Protein AF-A0A7K3M146-F1 (afdb_monomer_lite)

Secondary structure (DSSP, 8-state):
-------SEEEEEE-TTSTT-EEEEEESEEEEEEEE-TT--S---TTTS-HHHHHHT---TTSPPEEEEEEEEEPPP--

Sequence (79 aa):
MANNAECLFGLELGMWPSPGAQLRVVAERAVFFVGDVPGLERIPDYSSDEETEIQANLVAWNSAFVPVYAVFLDGAPLG

Structure (mmCIF, N/CA/C/O backbone):
data_AF-A0A7K3M146-F1
#
_entry.id   AF-A0A7K3M146-F1
#
loop_
_atom_site.group_PDB
_atom_site.id
_atom_site.type_symbol
_atom_site.label_atom_id
_atom_site.label_alt_id
_atom_site.label_comp_id
_atom_site.label_asym_id
_atom_site.label_entity_id
_atom_site.label_seq_id
_atom_site.pdbx_PDB_ins_code
_atom_site.Cartn_x
_atom_site.Cartn_y
_atom_site.Cartn_z
_atom_site.occupancy
_atom_site.B_iso_or_equiv
_atom_site.auth_seq_id
_atom_site.auth_comp_id
_atom_site.auth_asym_id
_atom_site.auth_atom_id
_atom_site.pdbx_PDB_model_num
ATOM 1 N N . MET A 1 1 ? 15.983 6.122 -33.437 1.00 38.44 1 MET A N 1
ATOM 2 C CA . MET A 1 1 ? 14.822 5.932 -32.544 1.00 38.44 1 MET A CA 1
ATOM 3 C C . MET A 1 1 ? 14.814 4.463 -32.166 1.00 38.44 1 MET A C 1
ATOM 5 O O . MET A 1 1 ? 14.455 3.649 -33.002 1.00 38.44 1 MET A O 1
ATOM 9 N N . ALA A 1 2 ? 15.387 4.113 -31.013 1.00 37.09 2 ALA A N 1
ATOM 10 C CA . ALA A 1 2 ? 15.522 2.719 -30.593 1.00 37.09 2 ALA A CA 1
ATOM 11 C C . ALA A 1 2 ? 14.278 2.288 -29.805 1.00 37.09 2 ALA A C 1
ATOM 13 O O . ALA A 1 2 ? 13.765 3.066 -29.004 1.00 37.09 2 ALA A O 1
ATOM 14 N N . ASN A 1 3 ? 13.803 1.076 -30.096 1.00 41.88 3 ASN A N 1
ATOM 15 C CA . ASN A 1 3 ? 12.641 0.422 -29.500 1.00 41.88 3 ASN A CA 1
ATOM 16 C C . ASN A 1 3 ? 12.667 0.481 -27.967 1.00 41.88 3 ASN A C 1
ATOM 18 O O . ASN A 1 3 ? 13.626 0.033 -27.339 1.00 41.88 3 ASN A O 1
ATOM 22 N N . ASN A 1 4 ? 11.574 0.977 -27.385 1.00 48.59 4 ASN A N 1
ATOM 23 C CA . ASN A 1 4 ? 11.257 0.824 -25.970 1.00 48.59 4 ASN A CA 1
ATOM 24 C C . ASN A 1 4 ? 10.942 -0.653 -25.703 1.00 48.59 4 ASN A C 1
ATOM 26 O O . ASN A 1 4 ? 9.788 -1.062 -25.788 1.00 48.59 4 ASN A O 1
ATOM 30 N N . ALA A 1 5 ? 11.966 -1.456 -25.420 1.00 50.16 5 ALA A N 1
ATOM 31 C CA . ALA A 1 5 ? 11.753 -2.751 -24.793 1.00 50.16 5 ALA A CA 1
ATOM 32 C C . ALA A 1 5 ? 11.098 -2.522 -23.417 1.00 50.16 5 ALA A C 1
ATOM 34 O O . ALA A 1 5 ? 11.484 -1.625 -22.663 1.00 50.16 5 ALA A O 1
ATOM 35 N N . GLU A 1 6 ? 10.044 -3.286 -23.169 1.00 60.50 6 GLU A N 1
ATOM 36 C CA . GLU A 1 6 ? 9.012 -3.105 -22.151 1.00 60.50 6 GLU A CA 1
ATOM 37 C C . GLU A 1 6 ? 9.596 -3.013 -20.730 1.00 60.50 6 GLU A C 1
ATOM 39 O O . GLU A 1 6 ? 9.939 -4.010 -20.100 1.00 60.50 6 GLU A O 1
ATOM 44 N N . CYS A 1 7 ? 9.720 -1.791 -20.203 1.00 50.91 7 CYS A N 1
ATOM 45 C CA . CYS A 1 7 ? 10.047 -1.569 -18.796 1.00 50.91 7 CYS A CA 1
ATOM 46 C C . CYS A 1 7 ? 8.786 -1.791 -17.952 1.00 50.91 7 CYS A C 1
ATOM 48 O O . CYS A 1 7 ? 7.821 -1.043 -18.098 1.00 50.91 7 CYS A O 1
ATOM 50 N N . LEU A 1 8 ? 8.809 -2.771 -17.046 1.00 60.25 8 LEU A N 1
ATOM 51 C CA . LEU A 1 8 ? 7.684 -3.059 -16.144 1.00 60.25 8 LEU A CA 1
ATOM 52 C C . LEU A 1 8 ? 7.436 -1.935 -15.126 1.00 60.25 8 LEU A C 1
ATOM 54 O O . LEU A 1 8 ? 6.295 -1.689 -14.743 1.00 60.25 8 LEU A O 1
ATOM 58 N N . PHE A 1 9 ? 8.495 -1.239 -14.697 1.00 63.22 9 PHE A N 1
ATOM 59 C CA . PHE A 1 9 ? 8.410 -0.071 -13.820 1.00 63.22 9 PHE A CA 1
ATOM 60 C C . PHE A 1 9 ? 9.625 0.849 -14.005 1.00 63.22 9 PHE A C 1
ATOM 62 O O . PHE A 1 9 ? 10.773 0.394 -14.011 1.00 63.22 9 PHE A O 1
ATOM 69 N N . GLY A 1 10 ? 9.373 2.152 -14.143 1.00 66.31 10 GLY A N 1
ATOM 70 C CA . GLY A 1 10 ? 10.402 3.187 -14.215 1.00 66.31 10 GLY A CA 1
ATOM 71 C C . GLY A 1 10 ? 10.109 4.316 -13.232 1.00 66.31 10 GLY A C 1
ATOM 72 O O . GLY A 1 10 ? 8.988 4.818 -13.195 1.00 66.31 10 GLY A O 1
ATOM 73 N N . LEU A 1 11 ? 11.121 4.724 -12.466 1.00 66.62 11 LEU A N 1
ATOM 74 C CA . LEU A 1 11 ? 11.077 5.905 -11.605 1.00 66.62 11 LEU A CA 1
ATOM 75 C C . LEU A 1 11 ? 12.039 6.958 -12.153 1.00 66.62 11 LEU A C 1
ATOM 77 O O . LEU A 1 11 ? 13.226 6.680 -12.335 1.00 66.62 11 LEU A O 1
ATOM 81 N N . GLU A 1 12 ? 11.531 8.164 -12.385 1.00 73.38 12 GLU A N 1
ATOM 82 C CA . GLU A 1 12 ? 12.323 9.325 -12.782 1.00 73.38 12 GLU A CA 1
ATOM 83 C C . GLU A 1 12 ? 12.210 10.406 -11.707 1.00 73.38 12 GLU A C 1
ATOM 85 O O . GLU A 1 12 ? 11.111 10.823 -11.343 1.00 73.38 12 GLU A O 1
ATOM 90 N N . LEU A 1 13 ? 13.353 10.847 -11.182 1.00 64.81 13 LEU A N 1
ATOM 91 C CA . LEU A 1 13 ? 13.430 11.930 -10.208 1.00 64.81 13 LEU A CA 1
ATOM 92 C C . LEU A 1 13 ? 14.251 13.075 -10.797 1.00 64.81 13 LEU A C 1
ATOM 94 O O . LEU A 1 13 ? 15.436 12.914 -11.097 1.00 64.81 13 LEU A O 1
ATOM 98 N N . GLY A 1 14 ? 13.625 14.244 -10.930 1.00 75.75 14 GLY A N 1
ATOM 99 C CA . GLY A 1 14 ? 14.333 15.490 -11.216 1.00 75.75 14 GLY A CA 1
ATOM 100 C C . GLY A 1 14 ? 15.079 15.970 -9.972 1.00 75.75 14 GLY A C 1
ATOM 101 O O . GLY 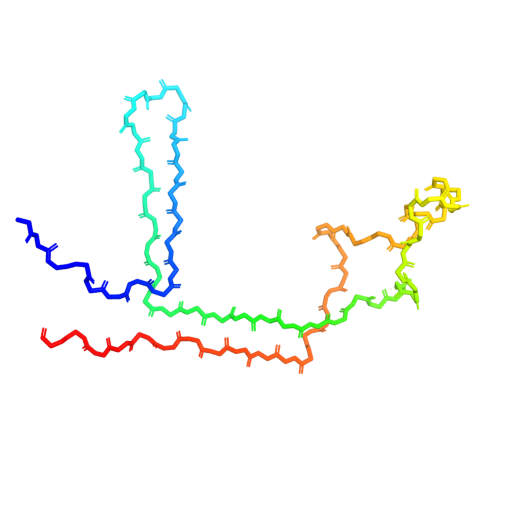A 1 14 ? 14.480 16.105 -8.905 1.00 75.75 14 GLY A O 1
ATOM 102 N N . MET A 1 15 ? 16.383 16.224 -10.090 1.00 66.81 15 MET A N 1
ATOM 103 C CA . MET A 1 15 ? 17.219 16.616 -8.952 1.00 66.81 15 MET A CA 1
ATOM 104 C C . MET A 1 15 ? 17.426 18.135 -8.904 1.00 66.81 15 MET A C 1
ATOM 106 O O . MET A 1 15 ? 18.177 18.700 -9.692 1.00 66.81 15 MET A O 1
ATOM 110 N N . TRP A 1 16 ? 16.810 18.819 -7.938 1.00 66.12 16 TRP A N 1
ATOM 111 C CA . TRP A 1 16 ? 17.101 20.230 -7.639 1.00 66.12 16 TRP A CA 1
ATOM 112 C C . TRP A 1 16 ? 18.278 20.345 -6.642 1.00 66.12 16 TRP A C 1
ATOM 114 O O . TRP A 1 16 ? 18.342 19.535 -5.718 1.00 66.12 16 TRP A O 1
ATOM 124 N N . PRO A 1 17 ? 19.210 21.319 -6.776 1.00 62.59 17 PRO A N 1
ATOM 125 C CA . PRO A 1 17 ? 19.188 22.474 -7.674 1.00 62.59 17 PRO A CA 1
ATOM 126 C C . PRO A 1 17 ? 19.882 22.287 -9.025 1.00 62.59 17 PRO A C 1
ATOM 128 O O . PRO A 1 17 ? 20.209 23.288 -9.645 1.00 62.59 17 PRO A O 1
ATOM 131 N N . SER A 1 18 ? 20.140 21.063 -9.495 1.00 75.44 18 SER A N 1
ATOM 132 C CA . SER A 1 18 ? 20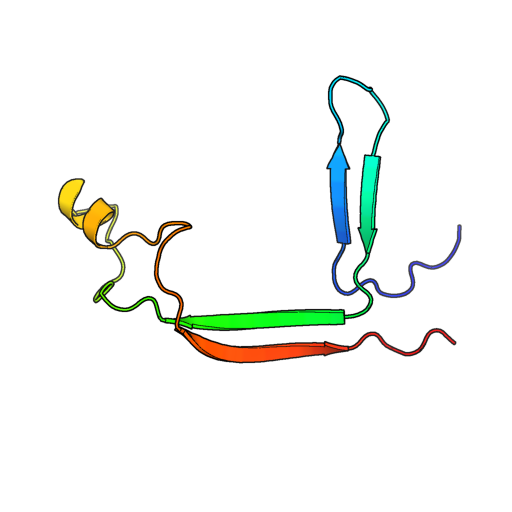.863 20.827 -10.753 1.00 75.44 18 SER A CA 1
ATOM 133 C C . SER A 1 18 ? 19.882 20.680 -11.928 1.00 75.44 18 SER A C 1
ATOM 135 O O . SER A 1 18 ? 19.359 19.590 -12.164 1.00 75.44 18 SER A O 1
ATOM 137 N N . PRO A 1 19 ? 19.577 21.752 -12.686 1.00 67.00 19 PRO A N 1
ATOM 138 C CA . PRO A 1 19 ? 18.559 21.689 -13.725 1.00 67.00 19 PRO A CA 1
ATOM 139 C C . PRO A 1 19 ? 19.050 20.752 -14.834 1.00 67.00 19 PRO A C 1
ATOM 141 O O . PRO A 1 19 ? 20.138 20.942 -15.373 1.00 67.00 19 PRO A O 1
ATOM 144 N N . GLY A 1 20 ? 18.261 19.727 -15.151 1.00 67.75 20 GLY A N 1
ATOM 145 C CA . GLY A 1 20 ? 18.613 18.704 -16.142 1.00 67.75 20 GLY A CA 1
ATOM 146 C C . GLY A 1 20 ? 19.267 17.443 -15.569 1.00 67.75 20 GLY A C 1
ATOM 147 O O . GLY A 1 20 ? 19.412 16.468 -16.301 1.00 67.75 20 GLY A O 1
ATOM 148 N N . ALA A 1 21 ? 19.605 17.409 -14.275 1.00 73.00 21 ALA A N 1
ATOM 149 C CA . ALA A 1 21 ? 19.977 16.164 -13.615 1.00 73.00 21 ALA A CA 1
ATOM 150 C C . ALA A 1 21 ? 18.722 15.315 -13.363 1.00 73.00 21 ALA A C 1
ATOM 152 O O . ALA A 1 21 ? 17.797 15.728 -12.656 1.00 73.00 21 ALA A O 1
ATOM 153 N N . GLN A 1 22 ? 18.705 14.120 -13.949 1.00 71.19 22 GLN A N 1
ATOM 154 C CA . GLN A 1 22 ? 17.640 13.138 -13.791 1.00 71.19 22 GLN A CA 1
ATOM 155 C C . GLN A 1 22 ? 18.239 11.836 -13.269 1.00 71.19 22 GLN A C 1
ATOM 157 O O . GLN A 1 22 ? 19.194 11.308 -13.841 1.00 71.19 22 GLN A O 1
ATOM 162 N N . LEU A 1 23 ? 17.665 11.305 -12.192 1.00 67.25 23 LEU A N 1
ATOM 163 C CA . LEU A 1 23 ? 17.908 9.930 -11.781 1.00 67.25 23 LEU A CA 1
ATOM 164 C C . LEU A 1 23 ? 16.803 9.064 -12.379 1.00 67.25 23 LEU A C 1
ATOM 166 O O . LEU A 1 23 ? 15.637 9.223 -12.021 1.00 67.25 23 LEU A O 1
ATOM 170 N N . ARG A 1 24 ? 17.176 8.146 -13.273 1.00 72.62 24 ARG A N 1
ATOM 171 C CA . ARG A 1 24 ? 16.267 7.145 -13.832 1.00 72.62 24 ARG A CA 1
ATOM 172 C C . ARG A 1 24 ? 16.612 5.778 -13.263 1.00 72.62 24 ARG A C 1
ATOM 174 O O . ARG A 1 24 ? 17.711 5.275 -13.482 1.00 72.62 24 ARG A O 1
ATOM 181 N N . VAL A 1 25 ? 15.659 5.173 -12.566 1.00 65.38 25 VAL A N 1
ATOM 182 C CA . VAL A 1 25 ? 15.748 3.793 -12.088 1.00 65.38 25 VAL A CA 1
ATOM 183 C C . VAL A 1 25 ? 14.798 2.949 -12.923 1.00 65.38 25 VAL A C 1
ATOM 185 O O . VAL A 1 25 ? 13.608 3.248 -13.010 1.00 65.38 25 VAL A O 1
ATOM 188 N N . VAL A 1 26 ? 15.334 1.904 -13.546 1.00 70.38 26 VAL A N 1
ATOM 189 C CA . VAL A 1 26 ? 14.558 0.901 -14.279 1.00 70.38 26 VAL A CA 1
ATOM 190 C C . VAL A 1 26 ? 14.723 -0.414 -13.542 1.00 70.38 26 VAL A C 1
ATOM 192 O O . VAL A 1 26 ? 15.846 -0.879 -13.355 1.00 70.38 26 VAL A O 1
ATOM 195 N N . ALA A 1 27 ? 13.612 -0.986 -13.093 1.00 69.00 27 ALA A N 1
ATOM 196 C CA . ALA A 1 27 ? 13.630 -2.283 -12.440 1.00 69.00 27 ALA A CA 1
ATOM 197 C C . ALA A 1 27 ? 13.486 -3.394 -13.492 1.00 69.00 27 ALA A C 1
ATOM 199 O O . ALA A 1 27 ? 12.590 -3.334 -14.331 1.00 69.00 27 ALA A O 1
ATOM 200 N N . GLU A 1 28 ? 14.349 -4.415 -13.431 1.00 69.19 28 GLU A N 1
ATOM 201 C CA . GLU A 1 28 ? 14.197 -5.645 -14.231 1.00 69.19 28 GLU A CA 1
ATOM 202 C C . GLU A 1 28 ? 12.965 -6.442 -13.777 1.00 69.19 28 GLU A C 1
ATOM 204 O O . GLU A 1 28 ? 12.304 -7.101 -14.576 1.00 69.19 28 GLU A O 1
ATOM 209 N N . ARG A 1 29 ? 12.661 -6.377 -12.475 1.00 68.50 29 ARG A N 1
ATOM 210 C CA . ARG A 1 29 ? 11.563 -7.098 -11.832 1.00 68.50 29 ARG A CA 1
ATOM 211 C C . ARG A 1 29 ? 10.930 -6.232 -10.761 1.00 68.50 29 ARG A C 1
ATOM 213 O O . ARG A 1 29 ? 11.623 -5.458 -10.098 1.00 68.50 29 ARG A O 1
ATOM 220 N N . ALA A 1 30 ? 9.632 -6.396 -10.562 1.00 75.25 30 ALA A N 1
ATOM 221 C CA . ALA A 1 30 ? 8.897 -5.728 -9.498 1.00 75.25 30 ALA A CA 1
ATOM 222 C C . ALA A 1 30 ? 8.008 -6.732 -8.768 1.00 75.25 30 ALA A C 1
ATOM 224 O O . ALA A 1 30 ? 7.515 -7.685 -9.368 1.00 75.25 30 ALA A O 1
ATOM 225 N N . VAL A 1 31 ? 7.792 -6.505 -7.473 1.00 80.50 31 VAL A N 1
ATOM 226 C CA . VAL A 1 31 ? 6.820 -7.269 -6.688 1.00 80.50 31 VAL A CA 1
ATOM 227 C C . VAL A 1 31 ? 5.842 -6.294 -6.061 1.00 80.50 31 VAL A C 1
ATOM 229 O O . VAL A 1 31 ? 6.243 -5.394 -5.325 1.00 80.50 31 VAL A O 1
ATOM 232 N N . PHE A 1 32 ? 4.563 -6.472 -6.369 1.00 81.88 32 PHE A N 1
ATOM 233 C CA . PHE A 1 32 ? 3.476 -5.704 -5.779 1.00 81.88 32 PHE A CA 1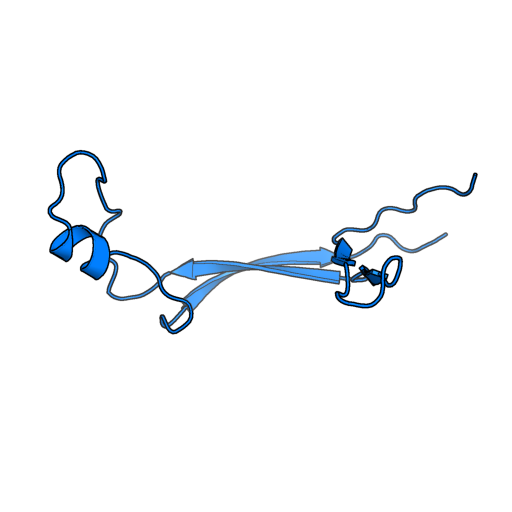
ATOM 234 C C . PHE A 1 32 ? 2.851 -6.526 -4.667 1.00 81.88 32 PHE A C 1
ATOM 236 O O . PHE A 1 32 ? 2.365 -7.628 -4.911 1.00 81.88 32 PHE A O 1
ATOM 243 N N . PHE A 1 33 ? 2.858 -5.987 -3.453 1.00 85.25 33 PHE A N 1
ATOM 244 C CA . PHE A 1 33 ? 2.209 -6.608 -2.308 1.00 85.25 33 PHE A CA 1
ATOM 245 C C . PHE A 1 33 ? 0.845 -5.963 -2.082 1.00 85.25 33 PHE A C 1
ATOM 247 O O . PHE A 1 33 ? 0.724 -4.740 -2.071 1.00 85.25 33 PHE A O 1
ATOM 254 N N . VAL A 1 34 ? -0.168 -6.796 -1.877 1.00 88.88 34 VAL A N 1
ATOM 255 C CA . VAL A 1 34 ? -1.485 -6.394 -1.379 1.00 88.88 34 VAL A CA 1
ATOM 256 C C . VAL A 1 34 ? -1.639 -7.020 -0.005 1.00 88.88 34 VAL A C 1
ATOM 258 O O . VAL A 1 34 ? -1.262 -8.175 0.199 1.00 88.88 34 VAL A O 1
ATOM 261 N N . GLY A 1 35 ? -2.150 -6.266 0.953 1.00 89.31 35 GLY A N 1
ATOM 262 C CA . GLY A 1 35 ? -2.225 -6.721 2.328 1.00 89.31 35 GLY A CA 1
ATOM 263 C C . GLY A 1 35 ? -3.062 -5.809 3.196 1.00 89.31 35 GLY A C 1
ATOM 264 O O . GLY A 1 35 ? -3.566 -4.786 2.732 1.00 89.31 35 GLY A O 1
ATOM 265 N N . ASP A 1 36 ? -3.162 -6.200 4.456 1.00 91.00 36 ASP A N 1
ATOM 266 C CA . ASP A 1 36 ? -3.978 -5.528 5.450 1.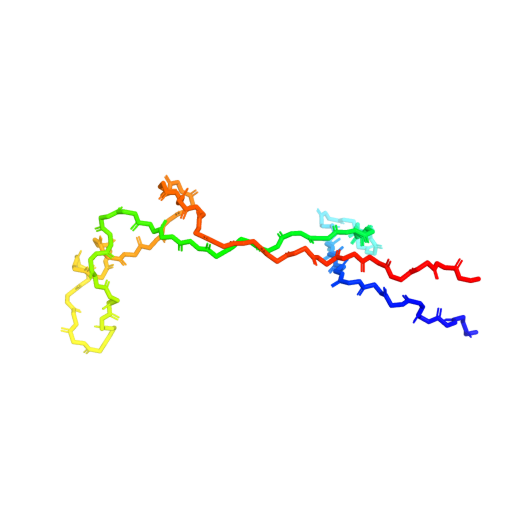00 91.00 36 ASP A CA 1
ATOM 267 C C . ASP A 1 36 ? -3.117 -4.664 6.370 1.00 91.00 36 ASP A C 1
ATOM 269 O O . ASP A 1 36 ? -1.930 -4.923 6.593 1.00 91.00 36 ASP A O 1
ATOM 273 N N . VAL A 1 37 ? -3.747 -3.648 6.951 1.00 90.56 37 VAL A N 1
ATOM 274 C CA . VAL A 1 37 ? -3.191 -2.872 8.058 1.00 90.56 37 VAL A CA 1
ATOM 275 C C . VAL A 1 37 ? -4.065 -3.139 9.285 1.00 90.56 37 VAL A C 1
ATOM 277 O O . VAL A 1 37 ? -5.180 -2.616 9.360 1.00 90.56 37 VAL A O 1
ATOM 280 N N . PRO A 1 38 ? -3.614 -3.978 10.237 1.00 90.50 38 PRO A N 1
ATOM 281 C CA . PRO A 1 38 ? -4.399 -4.307 11.420 1.00 90.50 38 PRO A CA 1
ATOM 282 C C . PRO A 1 38 ? -4.766 -3.059 12.228 1.00 90.50 38 PRO A C 1
ATOM 284 O O . PRO A 1 38 ? -3.936 -2.172 12.422 1.00 90.50 38 PRO A O 1
ATOM 287 N N . GLY A 1 39 ? -5.999 -3.018 12.730 1.00 86.56 39 GLY A N 1
ATOM 288 C CA . GLY A 1 39 ? -6.527 -1.881 13.491 1.00 86.56 39 GLY A CA 1
ATOM 289 C C . GLY A 1 39 ? -7.242 -0.822 12.648 1.00 86.56 39 GLY A C 1
ATOM 290 O O . GLY A 1 39 ? -7.822 0.089 13.225 1.00 86.56 39 GLY A O 1
ATOM 291 N N . LEU A 1 40 ? -7.258 -0.957 11.316 1.00 87.69 40 LEU A N 1
ATOM 292 C CA . LEU A 1 40 ? -8.102 -0.151 10.428 1.00 87.69 40 LEU A CA 1
ATOM 293 C C . LEU A 1 40 ? -9.354 -0.956 10.060 1.00 87.69 40 LEU A C 1
ATOM 295 O O . LEU A 1 40 ? -9.416 -1.614 9.025 1.00 87.69 40 LEU A O 1
ATOM 299 N N . GLU A 1 41 ? -10.331 -0.968 10.966 1.00 80.31 41 GLU A N 1
ATOM 300 C CA . GLU A 1 41 ? -11.516 -1.833 10.862 1.00 80.31 41 GLU A CA 1
ATOM 301 C C . GLU A 1 41 ? -12.504 -1.381 9.777 1.00 80.31 41 GLU A C 1
ATOM 303 O O . GLU A 1 41 ? -13.306 -2.186 9.295 1.00 80.31 41 GLU A O 1
ATOM 308 N N . ARG A 1 42 ? -12.453 -0.106 9.370 1.00 87.19 42 ARG A N 1
ATOM 309 C CA . ARG A 1 42 ? -13.309 0.444 8.316 1.00 87.19 42 ARG A CA 1
ATOM 310 C C . ARG A 1 42 ? -12.586 1.469 7.454 1.00 87.19 42 ARG A C 1
ATOM 312 O O . ARG A 1 42 ? -11.652 2.131 7.893 1.00 87.19 42 ARG A O 1
ATOM 319 N N . ILE A 1 43 ? -13.088 1.645 6.235 1.00 86.31 43 ILE A N 1
ATOM 320 C CA . ILE A 1 43 ? -12.699 2.761 5.370 1.00 86.31 43 ILE A CA 1
ATOM 321 C C . ILE A 1 43 ? -13.373 4.040 5.911 1.00 86.31 43 ILE A C 1
ATOM 323 O O . ILE A 1 43 ? -14.578 3.997 6.190 1.00 86.31 43 ILE A O 1
ATOM 327 N N . PRO A 1 44 ? -12.641 5.158 6.076 1.00 89.69 44 PRO A N 1
ATOM 328 C CA . PRO A 1 44 ? -13.235 6.440 6.452 1.00 89.69 44 PRO A CA 1
ATOM 329 C C . PRO A 1 44 ? -14.226 6.961 5.401 1.00 89.69 44 PRO A C 1
ATOM 331 O O . PRO A 1 44 ? -13.955 6.894 4.199 1.00 89.69 44 PRO A O 1
ATOM 334 N N . ASP A 1 45 ? -15.331 7.547 5.856 1.00 91.75 45 ASP A N 1
ATOM 335 C CA . ASP A 1 45 ? -16.243 8.354 5.049 1.00 91.75 45 ASP A CA 1
ATOM 336 C C . ASP A 1 45 ? -15.902 9.837 5.223 1.00 91.75 45 ASP A C 1
ATOM 338 O O . ASP A 1 45 ? -16.337 10.508 6.157 1.00 91.75 45 ASP A O 1
ATOM 342 N N . TYR A 1 46 ? -15.145 10.376 4.272 1.00 91.38 46 TYR A N 1
ATOM 343 C CA . TYR A 1 46 ? -14.718 11.778 4.272 1.00 91.38 46 TYR A CA 1
ATOM 344 C C . TYR A 1 46 ? -15.863 12.793 4.124 1.00 91.38 46 TYR A C 1
ATOM 346 O O . TYR A 1 46 ? -15.608 13.996 4.169 1.00 91.38 46 TYR A O 1
ATOM 354 N N . SER A 1 47 ? -17.100 12.346 3.887 1.00 96.00 47 SER A N 1
ATOM 355 C CA . SER A 1 47 ? -18.264 13.227 3.778 1.00 96.00 47 SER A CA 1
ATOM 356 C C . SER A 1 47 ? -18.997 13.434 5.102 1.00 96.00 47 SER A C 1
ATOM 358 O O . SER A 1 47 ? -19.624 14.480 5.278 1.00 96.00 47 SER A O 1
ATOM 360 N N . SER A 1 48 ? -18.920 12.465 6.018 1.00 95.81 48 SER A N 1
ATOM 361 C CA . SER A 1 48 ? -19.724 12.451 7.245 1.00 95.81 48 SER A CA 1
ATOM 362 C C . SER A 1 48 ? -18.946 12.187 8.527 1.00 95.81 48 SER A C 1
ATOM 364 O O . SER A 1 48 ? -19.475 12.473 9.598 1.00 95.81 48 SER A O 1
ATOM 366 N N . ASP A 1 49 ? -17.743 11.622 8.446 1.00 94.50 49 ASP A N 1
ATOM 367 C CA . ASP A 1 49 ? -16.945 11.315 9.629 1.00 94.50 49 ASP A CA 1
ATOM 368 C C . ASP A 1 49 ? -16.303 12.573 10.223 1.00 94.50 49 ASP A C 1
ATOM 370 O O . ASP A 1 49 ? -15.870 13.485 9.513 1.00 94.50 49 ASP A O 1
ATOM 374 N N . GLU A 1 50 ? -16.172 12.582 11.547 1.00 95.75 50 GLU A N 1
ATOM 375 C CA . GLU A 1 50 ? -15.369 13.572 12.259 1.00 95.75 50 GLU A CA 1
ATOM 376 C C . GLU A 1 50 ? -13.875 13.374 11.960 1.00 95.75 50 GLU A C 1
ATOM 378 O O . GLU A 1 50 ? -13.396 12.254 11.754 1.00 95.75 50 GLU A O 1
ATOM 383 N N . GLU A 1 51 ? -13.097 14.457 12.000 1.00 93.88 51 GLU A N 1
ATOM 384 C CA . GLU A 1 51 ? -11.667 14.421 11.662 1.00 93.88 51 GLU A CA 1
ATOM 385 C C . GLU A 1 51 ? -10.883 13.401 12.505 1.00 93.88 51 GLU A C 1
ATOM 387 O O . GLU A 1 51 ? -9.993 12.714 12.001 1.00 93.88 51 GLU A O 1
ATOM 392 N N . THR A 1 52 ? -11.238 13.251 13.780 1.00 92.12 52 THR A N 1
ATOM 393 C CA . THR A 1 52 ? -10.613 12.279 14.683 1.00 92.12 52 THR A CA 1
ATOM 394 C C . THR A 1 52 ? -10.895 10.832 14.280 1.00 92.12 52 THR A C 1
ATOM 396 O O . THR A 1 52 ? -10.008 9.987 14.400 1.00 92.12 52 THR A O 1
ATOM 399 N N . GLU A 1 53 ? -12.092 10.534 13.770 1.00 90.50 53 GLU A N 1
ATOM 400 C CA . GLU A 1 53 ? -12.452 9.200 13.282 1.00 90.50 53 GLU A CA 1
ATOM 401 C C . GLU A 1 53 ? -11.748 8.874 11.966 1.00 90.50 53 GLU A C 1
ATOM 403 O O . GLU A 1 53 ? -11.260 7.753 11.790 1.00 90.50 53 GLU A O 1
ATOM 408 N N . ILE A 1 54 ? -11.636 9.870 11.080 1.00 90.56 54 ILE A N 1
ATOM 409 C CA . ILE A 1 54 ? -10.877 9.762 9.833 1.00 90.56 54 ILE A CA 1
ATOM 410 C C . ILE A 1 54 ? -9.414 9.456 10.146 1.00 90.56 54 ILE A C 1
ATOM 412 O O . ILE A 1 54 ? -8.865 8.495 9.612 1.00 90.56 54 ILE A O 1
ATOM 416 N N . GLN A 1 55 ? -8.787 10.229 11.038 1.00 89.31 55 GLN A N 1
ATOM 417 C CA . GLN A 1 55 ? -7.385 10.027 11.411 1.00 89.31 55 GLN A CA 1
ATOM 418 C C . GLN A 1 55 ? -7.144 8.672 12.082 1.00 89.31 55 GLN A C 1
ATOM 420 O O . GLN A 1 55 ? -6.124 8.039 11.815 1.00 89.31 55 GLN A O 1
ATOM 425 N N . ALA A 1 56 ? -8.077 8.197 12.912 1.00 88.88 56 ALA A N 1
ATOM 426 C CA . ALA A 1 56 ? -7.972 6.885 13.549 1.00 88.88 56 ALA A CA 1
ATOM 427 C C . ALA A 1 56 ? -8.043 5.717 12.547 1.00 88.88 56 ALA A C 1
ATOM 429 O O . ALA A 1 56 ? -7.513 4.646 12.831 1.0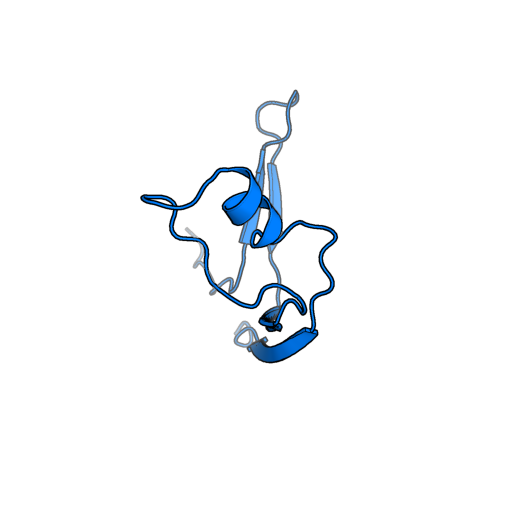0 88.88 56 ALA A O 1
ATOM 430 N N . ASN A 1 57 ? -8.668 5.926 11.383 1.00 89.00 57 ASN A N 1
ATOM 431 C CA . ASN A 1 57 ? -8.850 4.913 10.341 1.00 89.00 57 ASN A CA 1
ATOM 432 C C . ASN A 1 57 ? -8.005 5.184 9.078 1.00 89.00 57 ASN A C 1
ATOM 434 O O . ASN A 1 57 ? -8.250 4.597 8.022 1.00 89.00 57 ASN A O 1
ATOM 438 N N . LEU A 1 58 ? -6.991 6.052 9.173 1.00 90.25 58 LEU A N 1
ATOM 439 C CA . LEU A 1 58 ? -6.078 6.358 8.074 1.00 90.25 58 LEU A CA 1
ATOM 440 C C . LEU A 1 58 ? -4.770 5.567 8.201 1.00 90.25 58 LEU A C 1
ATOM 442 O O . LEU A 1 58 ? -4.145 5.515 9.259 1.00 90.25 58 LEU A O 1
ATOM 446 N N . VAL A 1 59 ? -4.308 4.999 7.089 1.00 88.56 59 VAL A N 1
ATOM 447 C CA . VAL A 1 59 ? -2.978 4.383 7.008 1.00 88.56 59 VAL A CA 1
ATOM 448 C C . VAL A 1 59 ? -1.884 5.454 7.010 1.00 88.56 59 VAL A C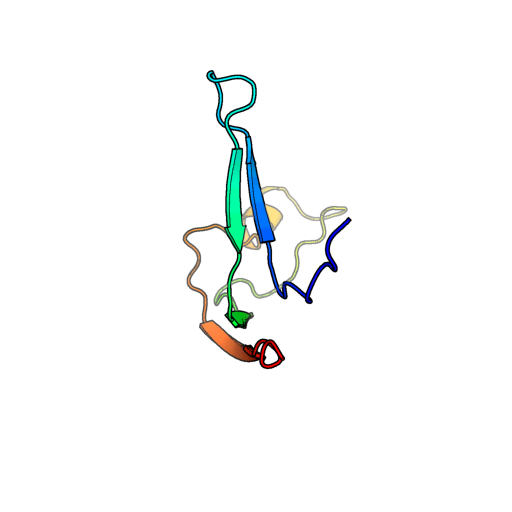 1
ATOM 450 O O . VAL A 1 59 ? -1.993 6.482 6.341 1.00 88.56 59 VAL A O 1
ATOM 453 N N . ALA A 1 60 ? -0.795 5.189 7.727 1.00 85.06 60 ALA A N 1
ATOM 454 C CA . ALA A 1 60 ? 0.404 6.013 7.756 1.00 85.06 60 ALA A CA 1
ATOM 455 C C . ALA A 1 60 ? 1.629 5.200 7.311 1.00 85.06 60 ALA A C 1
ATOM 457 O O . ALA A 1 60 ? 1.630 3.971 7.322 1.00 85.06 60 ALA A O 1
ATOM 458 N N . TRP A 1 61 ? 2.719 5.882 6.950 1.00 82.50 61 TRP A N 1
ATOM 459 C CA . TRP A 1 61 ? 3.962 5.223 6.518 1.00 82.50 61 TRP A CA 1
ATOM 460 C C . TRP A 1 61 ? 4.581 4.294 7.572 1.00 82.50 61 TRP A C 1
ATOM 462 O O . TRP A 1 61 ? 5.361 3.412 7.228 1.00 82.50 61 TRP A O 1
ATOM 472 N N . ASN A 1 62 ? 4.254 4.498 8.847 1.00 87.25 62 ASN A N 1
ATOM 473 C CA . ASN A 1 62 ? 4.704 3.673 9.965 1.00 87.25 62 ASN A CA 1
ATOM 474 C C . ASN A 1 62 ? 3.676 2.612 10.397 1.00 87.25 62 ASN A C 1
ATOM 476 O O . ASN A 1 62 ? 3.901 1.938 11.403 1.00 87.25 62 ASN A O 1
ATOM 480 N N . SER A 1 63 ? 2.556 2.468 9.686 1.00 89.06 63 SER A N 1
ATOM 481 C CA . SER A 1 63 ? 1.567 1.431 9.968 1.00 89.06 63 SER A CA 1
ATOM 482 C C . SER A 1 63 ? 2.161 0.035 9.764 1.00 89.06 63 SER A C 1
ATOM 484 O O . SER A 1 63 ? 2.930 -0.208 8.833 1.00 89.06 63 SER A O 1
ATOM 486 N N . ALA A 1 64 ? 1.775 -0.911 10.622 1.00 90.94 64 ALA A N 1
ATOM 487 C CA . ALA A 1 64 ? 2.119 -2.313 10.429 1.00 90.94 64 ALA A CA 1
ATOM 488 C C . ALA A 1 64 ? 1.361 -2.858 9.208 1.00 90.94 64 ALA A C 1
ATOM 490 O O . ALA A 1 64 ? 0.135 -2.901 9.213 1.00 90.94 64 ALA A O 1
ATOM 491 N N . PHE A 1 65 ? 2.089 -3.268 8.171 1.00 91.81 65 PHE A N 1
ATOM 492 C CA . PHE A 1 65 ? 1.523 -3.851 6.955 1.00 91.81 65 PHE A CA 1
ATOM 493 C C . PHE A 1 65 ? 1.723 -5.367 6.949 1.00 91.81 65 PHE A C 1
ATOM 495 O O . PHE A 1 65 ? 2.846 -5.850 7.112 1.00 91.81 65 PHE A O 1
ATOM 502 N N . VAL A 1 66 ? 0.640 -6.115 6.746 1.00 93.50 66 VAL A N 1
ATOM 503 C CA . VAL A 1 66 ? 0.644 -7.578 6.680 1.00 93.50 66 VAL A CA 1
ATOM 504 C C . VAL A 1 66 ? 0.300 -8.001 5.251 1.00 93.50 66 VAL A C 1
ATOM 506 O O . VAL A 1 66 ? -0.865 -7.930 4.864 1.00 93.50 66 VAL A O 1
ATOM 509 N N . PRO A 1 67 ? 1.280 -8.433 4.438 1.00 91.00 67 PRO A N 1
ATOM 510 C CA . PRO A 1 67 ? 1.018 -8.853 3.067 1.00 91.00 67 PRO A CA 1
ATOM 511 C C . PRO A 1 67 ? 0.150 -10.117 3.041 1.00 91.00 67 PRO A C 1
ATOM 513 O O . PRO A 1 67 ? 0.460 -11.110 3.696 1.00 91.00 67 PRO A O 1
ATOM 516 N N . VAL A 1 68 ? -0.912 -10.083 2.240 1.00 91.75 68 VAL A N 1
ATOM 517 C CA . VAL A 1 68 ? -1.838 -11.203 2.003 1.00 91.75 68 VAL A CA 1
ATOM 518 C C . VAL A 1 68 ? -1.586 -11.827 0.631 1.00 91.75 68 VAL A C 1
ATOM 520 O O . VAL A 1 68 ? -1.740 -13.033 0.445 1.00 91.75 68 VAL A O 1
ATOM 523 N N . TYR A 1 69 ? -1.162 -11.014 -0.337 1.00 88.75 69 TYR A N 1
ATOM 524 C CA . TYR A 1 69 ? -0.894 -11.439 -1.701 1.00 88.75 69 TYR A CA 1
ATOM 525 C C . TYR A 1 69 ? 0.317 -10.709 -2.285 1.00 88.75 69 TYR A C 1
ATOM 527 O O . TYR A 1 69 ? 0.622 -9.577 -1.909 1.00 88.75 69 TYR A O 1
ATOM 535 N N . ALA A 1 70 ? 0.997 -11.361 -3.226 1.00 88.88 70 ALA A N 1
ATOM 536 C CA . ALA A 1 70 ? 2.117 -10.790 -3.958 1.00 88.88 70 ALA A CA 1
ATOM 537 C C . ALA A 1 70 ? 1.991 -11.109 -5.452 1.00 88.88 70 ALA A C 1
ATOM 539 O O . ALA A 1 70 ? 1.785 -12.263 -5.829 1.00 88.88 70 ALA A O 1
ATOM 540 N N . VAL A 1 71 ? 2.149 -10.086 -6.293 1.00 83.50 71 VAL A N 1
ATOM 541 C CA . VAL A 1 71 ? 2.250 -10.210 -7.751 1.00 83.50 71 VAL A CA 1
ATOM 542 C C . VAL A 1 71 ? 3.685 -9.944 -8.156 1.00 83.50 71 VAL A C 1
ATOM 544 O O . VAL A 1 71 ? 4.199 -8.849 -7.937 1.00 83.50 71 VAL A O 1
ATOM 547 N N . PHE A 1 72 ? 4.313 -10.938 -8.771 1.00 80.62 72 PHE A N 1
ATOM 548 C CA . PHE A 1 72 ? 5.649 -10.827 -9.336 1.00 80.62 72 PHE A CA 1
ATOM 549 C C . PHE A 1 72 ? 5.523 -10.454 -10.809 1.00 80.62 72 PHE A C 1
ATOM 551 O O . PHE A 1 72 ? 4.865 -11.154 -11.578 1.00 80.62 72 PHE A O 1
ATOM 558 N N . LEU A 1 73 ? 6.134 -9.340 -11.191 1.00 71.44 73 LEU A N 1
ATOM 559 C CA . LEU A 1 73 ? 6.308 -8.965 -12.583 1.00 71.44 73 LEU A CA 1
ATOM 560 C C . LEU A 1 73 ? 7.739 -9.328 -12.982 1.00 71.44 73 LEU A C 1
ATOM 562 O O . LEU A 1 73 ? 8.689 -8.654 -12.572 1.00 71.44 73 LEU A O 1
ATOM 566 N N . ASP A 1 74 ? 7.875 -10.404 -13.754 1.00 68.19 74 ASP A N 1
ATOM 567 C CA . ASP A 1 74 ? 9.129 -10.796 -14.393 1.00 68.19 74 ASP A CA 1
ATOM 568 C C . ASP A 1 74 ? 9.245 -10.119 -15.762 1.00 68.19 74 ASP A C 1
ATOM 570 O O . ASP A 1 74 ? 8.292 -10.118 -16.545 1.00 68.19 74 ASP A O 1
ATOM 574 N N . GLY A 1 75 ? 10.409 -9.535 -16.061 1.00 58.06 75 GLY A N 1
ATOM 575 C CA . GLY A 1 75 ? 10.690 -8.986 -17.387 1.00 58.06 75 GLY A CA 1
ATOM 576 C C . GLY A 1 75 ? 10.729 -10.086 -18.453 1.00 58.06 75 GLY A C 1
ATOM 577 O O . GLY A 1 75 ? 11.247 -11.178 -18.208 1.00 58.06 75 GLY A O 1
ATOM 578 N N . ALA A 1 76 ? 10.211 -9.807 -19.653 1.00 54.59 76 ALA A N 1
ATOM 579 C CA . ALA A 1 76 ? 10.455 -10.672 -20.805 1.00 54.59 76 ALA A CA 1
ATOM 580 C C . ALA A 1 76 ? 11.967 -10.691 -21.126 1.00 54.59 76 ALA A C 1
ATOM 582 O O . ALA A 1 76 ? 12.622 -9.650 -21.002 1.00 54.59 76 ALA A O 1
ATOM 583 N N . PRO A 1 77 ? 12.549 -11.837 -21.535 1.00 48.69 77 PRO A N 1
ATOM 584 C CA . PRO A 1 77 ? 13.949 -11.880 -21.934 1.00 48.69 77 PRO A CA 1
ATOM 585 C C . PRO A 1 77 ? 14.181 -10.914 -23.100 1.00 48.69 77 PRO A C 1
ATOM 587 O O . PRO A 1 77 ? 13.464 -10.949 -24.101 1.00 48.69 77 PRO A O 1
ATOM 590 N N . LEU A 1 78 ? 15.188 -10.051 -22.956 1.00 48.66 78 LEU A N 1
ATOM 591 C CA . LEU A 1 78 ? 15.665 -9.194 -24.035 1.00 48.66 78 LEU A CA 1
ATOM 592 C C . LEU A 1 78 ? 16.255 -10.104 -25.121 1.00 48.66 78 LEU A C 1
ATOM 594 O O . LEU A 1 78 ? 17.302 -10.717 -24.907 1.00 48.66 78 LEU A O 1
ATOM 598 N N . GLY A 1 79 ? 15.533 -10.248 -26.232 1.00 46.47 79 GLY A N 1
ATOM 599 C CA . GLY A 1 79 ? 16.056 -10.843 -27.464 1.00 46.47 79 GLY A CA 1
ATOM 600 C C . GLY A 1 79 ? 17.113 -9.964 -28.115 1.00 46.47 79 GLY A C 1
ATOM 601 O O . GLY A 1 79 ? 17.006 -8.721 -27.989 1.00 46.47 79 GLY A O 1
#

Radius of gyration: 19.4 Å; chains: 1; bounding box: 41×34×47 Å

Foldseek 3Di:
DDDPQDQPDWDWDQDPPPHPDIDIDTDQKDKDFDFDQPQLPDQDDPVDDDPVVNVSNDDDPPTDTDTPDMDMDHGDDDD

pLDDT: mean 76.46, std 15.52, range [37.09, 96.0]

Organism: NCBI:txid2650750